Protein AF-A0A1W9URJ0-F1 (afdb_monomer_lite)

pLDDT: mean 92.55, std 6.99, range [50.38, 98.19]

Secondary structure (DSSP, 8-state):
-EEEEEEEEEEETTEEEEEEEEEEEETTEEEEEEEEETTEEEEEEETTEEE-TT--EE-GGGGHHHHHHHHTTT--GGGHHHHHHHHHHHHHHT--

Structure (mmCIF, N/CA/C/O backbone):
data_AF-A0A1W9URJ0-F1
#
_entry.id   AF-A0A1W9URJ0-F1
#
loop_
_atom_site.group_PDB
_atom_site.id
_atom_site.type_symbol
_atom_site.label_atom_id
_atom_site.label_alt_id
_atom_site.label_comp_id
_atom_site.label_asym_id
_atom_site.label_entity_id
_atom_site.label_seq_id
_atom_site.pdbx_PDB_ins_code
_atom_site.Cartn_x
_atom_site.Cartn_y
_atom_site.Cartn_z
_atom_site.occupancy
_atom_site.B_iso_or_equiv
_atom_site.auth_seq_id
_atom_site.auth_comp_id
_atom_site.auth_asym_id
_atom_site.auth_atom_id
_atom_site.pdbx_PDB_model_num
ATOM 1 N N . MET A 1 1 ? 17.346 -5.421 -8.876 1.00 83.69 1 MET A N 1
ATOM 2 C CA . MET A 1 1 ? 16.227 -5.290 -7.921 1.00 83.69 1 MET A CA 1
ATOM 3 C C . MET A 1 1 ? 16.561 -4.286 -6.816 1.00 83.69 1 MET A C 1
ATOM 5 O O . MET A 1 1 ? 17.611 -4.413 -6.195 1.00 83.69 1 MET A O 1
ATOM 9 N N . VAL A 1 2 ? 15.707 -3.285 -6.583 1.00 92.31 2 VAL A N 1
ATOM 10 C CA . VAL A 1 2 ? 15.873 -2.244 -5.548 1.00 92.31 2 VAL A CA 1
ATOM 11 C C . VAL A 1 2 ? 14.671 -2.280 -4.606 1.00 92.31 2 VAL A C 1
ATOM 13 O O . VAL A 1 2 ? 13.534 -2.253 -5.069 1.00 92.31 2 VAL A O 1
ATOM 16 N N . ARG A 1 3 ? 14.916 -2.348 -3.290 1.00 95.81 3 ARG A N 1
ATOM 17 C CA . ARG A 1 3 ? 13.871 -2.337 -2.255 1.00 95.81 3 ARG A CA 1
ATOM 18 C C . ARG A 1 3 ? 13.847 -0.991 -1.542 1.00 95.81 3 ARG A C 1
ATOM 20 O O . ARG A 1 3 ? 14.859 -0.558 -1.000 1.00 95.81 3 ARG A O 1
ATOM 27 N N . GLU A 1 4 ? 12.674 -0.378 -1.484 1.00 96.50 4 GLU A N 1
ATOM 28 C CA . GLU A 1 4 ? 12.440 0.925 -0.863 1.00 96.50 4 GLU A CA 1
ATOM 29 C C . GLU A 1 4 ? 11.250 0.857 0.098 1.00 96.50 4 GLU A C 1
ATOM 31 O O . GLU A 1 4 ? 10.465 -0.096 0.096 1.00 96.50 4 GLU A O 1
ATOM 36 N N . ASN A 1 5 ? 11.140 1.847 0.983 1.00 96.62 5 ASN A N 1
ATOM 37 C CA . ASN A 1 5 ? 10.019 1.937 1.905 1.00 96.62 5 ASN A CA 1
ATOM 38 C C . ASN A 1 5 ? 9.663 3.385 2.247 1.00 96.62 5 ASN A C 1
ATOM 40 O O . ASN A 1 5 ? 10.492 4.285 2.161 1.00 96.62 5 ASN A O 1
ATOM 44 N N . MET A 1 6 ? 8.418 3.570 2.667 1.00 95.56 6 MET A N 1
ATOM 45 C CA . MET A 1 6 ? 7.857 4.805 3.192 1.00 95.56 6 MET A CA 1
ATOM 46 C C . MET A 1 6 ? 7.127 4.470 4.492 1.00 95.56 6 MET A C 1
ATOM 48 O O . MET A 1 6 ? 6.415 3.466 4.570 1.00 95.56 6 MET A O 1
ATOM 52 N N . THR A 1 7 ? 7.325 5.296 5.517 1.00 95.88 7 THR A N 1
ATOM 53 C CA . THR A 1 7 ? 6.568 5.227 6.770 1.00 95.88 7 THR A CA 1
ATOM 54 C C . THR A 1 7 ? 6.016 6.608 7.082 1.00 95.88 7 THR A C 1
ATOM 56 O O . THR A 1 7 ? 6.773 7.574 7.108 1.00 95.88 7 THR A O 1
ATOM 59 N N . GLN A 1 8 ? 4.713 6.701 7.334 1.00 93.69 8 GLN A N 1
ATOM 60 C CA . GLN A 1 8 ? 4.043 7.963 7.629 1.00 93.69 8 GLN A CA 1
ATOM 61 C C . GLN A 1 8 ? 2.936 7.764 8.665 1.00 93.69 8 GLN A C 1
ATOM 63 O O . GLN A 1 8 ? 2.238 6.750 8.664 1.00 93.69 8 GLN A O 1
ATOM 68 N N . LYS A 1 9 ? 2.763 8.754 9.543 1.00 94.81 9 LYS A N 1
ATOM 69 C CA . LYS A 1 9 ? 1.586 8.858 10.409 1.00 94.81 9 LYS A CA 1
ATOM 70 C C . LYS A 1 9 ? 0.464 9.578 9.667 1.00 94.81 9 LYS A C 1
ATOM 72 O O . LYS A 1 9 ? 0.684 10.651 9.110 1.00 94.81 9 LYS A O 1
ATOM 77 N N . ILE A 1 10 ? -0.721 8.984 9.656 1.00 92.19 10 ILE A N 1
ATOM 78 C CA . ILE A 1 10 ? -1.909 9.491 8.968 1.00 92.19 10 ILE A CA 1
ATOM 79 C C . ILE A 1 10 ? -3.028 9.593 10.000 1.00 92.19 10 ILE A C 1
ATOM 81 O O . ILE A 1 10 ? -3.332 8.611 10.674 1.00 92.19 10 ILE A O 1
ATOM 85 N N . ASN A 1 11 ? -3.667 10.758 10.104 1.00 91.38 11 ASN A N 1
ATOM 86 C CA . ASN A 1 11 ? -4.941 10.868 10.805 1.00 91.38 11 ASN A CA 1
ATOM 87 C C . ASN A 1 11 ? -6.065 10.488 9.832 1.00 91.38 11 ASN A C 1
ATOM 89 O O . ASN A 1 11 ? -6.240 11.142 8.803 1.00 91.38 11 ASN A O 1
ATOM 93 N N . TRP A 1 12 ? -6.795 9.419 10.141 1.00 90.12 12 TRP A N 1
ATOM 94 C CA . TRP A 1 12 ? -7.932 8.949 9.359 1.00 90.12 12 TRP A CA 1
ATOM 95 C C . TRP A 1 12 ? -9.168 8.903 10.256 1.00 90.12 12 TRP A C 1
ATOM 97 O O . TRP A 1 12 ? -9.193 8.173 11.246 1.00 90.12 12 TRP A O 1
ATOM 107 N N . LEU A 1 13 ? -10.184 9.707 9.924 1.00 89.38 13 LEU A N 1
ATOM 108 C CA . LEU A 1 13 ? -11.441 9.813 10.682 1.00 89.38 13 LEU A CA 1
ATOM 109 C C . LEU A 1 13 ? -11.239 10.074 12.192 1.00 89.38 13 LEU A C 1
ATOM 111 O O . LEU A 1 13 ? -11.958 9.535 13.027 1.00 89.38 13 LEU A O 1
ATOM 115 N N . GLY A 1 14 ? -10.244 10.890 12.553 1.00 90.69 14 GLY A N 1
ATOM 116 C CA . GLY A 1 14 ? -9.957 11.251 13.945 1.00 90.69 14 GLY A CA 1
ATOM 117 C C . GLY A 1 14 ? -9.052 10.267 14.692 1.00 90.69 14 GLY A C 1
ATOM 118 O O . GLY A 1 14 ? -8.654 10.564 15.814 1.00 90.69 14 GLY A O 1
ATOM 119 N N . THR A 1 15 ? -8.672 9.143 14.077 1.00 92.06 15 THR A N 1
ATOM 120 C CA . THR A 1 15 ? -7.726 8.176 14.654 1.00 92.06 15 THR A CA 1
ATOM 121 C C . THR A 1 15 ? -6.368 8.268 13.958 1.00 92.06 15 THR A C 1
ATOM 123 O O . THR A 1 15 ? -6.291 8.335 12.732 1.00 92.06 15 THR A O 1
ATOM 126 N N . GLU A 1 16 ? -5.279 8.283 14.731 1.00 95.44 16 GLU A N 1
ATOM 127 C CA . GLU A 1 16 ? -3.917 8.244 14.184 1.00 95.44 16 GLU A CA 1
ATOM 128 C C 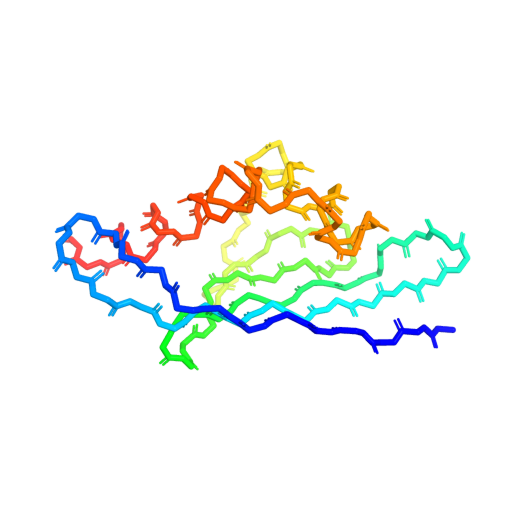. GLU A 1 16 ? -3.502 6.800 13.868 1.00 95.44 16 GLU A C 1
ATOM 130 O O . GLU A 1 16 ? -3.592 5.904 14.708 1.00 95.44 16 GLU A O 1
ATOM 135 N N . TYR A 1 17 ? -2.999 6.594 12.654 1.00 95.38 17 TYR A N 1
ATOM 136 C CA . TYR A 1 17 ? -2.476 5.322 12.177 1.00 95.38 17 TYR A CA 1
ATOM 137 C C . TYR A 1 17 ? -1.050 5.487 11.657 1.00 95.38 17 TYR A C 1
ATOM 139 O O . TYR A 1 17 ? -0.731 6.451 10.960 1.00 95.38 17 TYR A O 1
ATOM 147 N N . GLN A 1 18 ? -0.195 4.506 11.931 1.00 96.94 18 GLN A N 1
ATOM 148 C CA . GLN A 1 18 ? 1.109 4.385 11.295 1.00 96.94 18 GLN A CA 1
ATOM 149 C C . GLN A 1 18 ? 0.985 3.524 10.040 1.00 96.94 18 GLN A C 1
ATOM 151 O O . GLN A 1 18 ? 0.757 2.318 10.123 1.00 96.94 18 GLN A O 1
ATOM 156 N N . VAL A 1 19 ? 1.180 4.134 8.876 1.00 97.00 19 VAL A N 1
ATOM 157 C CA . VAL A 1 19 ? 1.188 3.449 7.583 1.00 97.00 19 VAL A CA 1
ATOM 158 C C . VAL A 1 19 ? 2.629 3.176 7.178 1.00 97.00 19 VAL A C 1
ATOM 160 O O . VAL A 1 19 ? 3.468 4.077 7.192 1.00 97.00 19 VAL A O 1
ATOM 163 N N . LYS A 1 20 ? 2.923 1.930 6.807 1.00 97.81 20 LYS A N 1
ATOM 164 C CA . LYS A 1 20 ? 4.218 1.514 6.269 1.00 97.81 20 LYS A CA 1
ATOM 165 C C . LYS A 1 20 ? 4.015 0.818 4.935 1.00 97.81 20 LYS A C 1
ATOM 167 O O . LYS A 1 20 ? 3.294 -0.173 4.853 1.00 97.81 20 LYS A O 1
ATOM 172 N N . ILE A 1 21 ? 4.679 1.311 3.900 1.00 97.81 21 ILE A N 1
ATOM 173 C CA . ILE A 1 21 ? 4.644 0.732 2.560 1.00 97.81 21 ILE A CA 1
ATOM 174 C C . ILE A 1 21 ? 6.069 0.360 2.182 1.00 97.81 21 ILE A C 1
ATOM 176 O O . ILE A 1 21 ? 6.988 1.156 2.331 1.00 97.81 21 ILE A O 1
ATOM 180 N N . THR A 1 22 ? 6.279 -0.873 1.747 1.00 98.06 22 THR A N 1
ATOM 181 C CA . THR A 1 22 ? 7.566 -1.369 1.247 1.00 98.06 22 THR A CA 1
ATOM 182 C C . THR A 1 22 ? 7.348 -1.865 -0.166 1.00 98.06 22 THR A C 1
ATOM 184 O O . THR A 1 22 ? 6.389 -2.594 -0.394 1.00 98.06 22 THR A O 1
ATOM 187 N N . TRP A 1 23 ? 8.197 -1.480 -1.108 1.00 97.88 23 TRP A N 1
ATOM 188 C CA . TRP A 1 23 ? 8.068 -1.909 -2.496 1.00 97.88 23 TRP A CA 1
ATOM 189 C C . TRP A 1 23 ? 9.412 -2.300 -3.086 1.00 97.88 23 TRP A C 1
ATOM 191 O O . TRP A 1 23 ? 10.472 -1.909 -2.594 1.00 97.88 23 TRP A O 1
ATOM 201 N N . GLU A 1 24 ? 9.347 -3.105 -4.137 1.00 97.31 24 GLU A N 1
ATOM 202 C CA . GLU A 1 24 ? 10.508 -3.570 -4.878 1.00 97.31 24 GLU A CA 1
ATOM 203 C C . GLU A 1 24 ? 10.324 -3.280 -6.354 1.00 97.31 24 GLU A C 1
ATOM 205 O O . GLU A 1 24 ? 9.270 -3.576 -6.925 1.00 97.31 24 GLU A O 1
ATOM 210 N N . THR A 1 25 ? 11.370 -2.724 -6.954 1.00 95.12 25 THR A N 1
ATOM 211 C CA . THR A 1 25 ? 11.441 -2.458 -8.386 1.00 95.12 25 THR A CA 1
ATOM 212 C C . THR A 1 25 ? 12.542 -3.279 -9.044 1.00 95.12 25 THR A C 1
ATOM 214 O O . THR A 1 25 ? 13.624 -3.494 -8.484 1.00 95.12 25 THR A O 1
ATOM 217 N N . GLU A 1 26 ? 12.269 -3.744 -10.252 1.00 94.12 26 GLU A N 1
ATOM 218 C CA . GLU A 1 26 ? 13.219 -4.406 -11.141 1.00 94.12 26 GLU A CA 1
ATOM 219 C C . GLU A 1 26 ? 12.939 -3.930 -12.562 1.00 94.12 26 GLU A C 1
ATOM 221 O O . GLU A 1 26 ? 11.778 -3.873 -12.949 1.00 94.12 26 GLU A O 1
ATOM 226 N N . ASP A 1 27 ? 13.975 -3.502 -13.287 1.00 91.94 27 ASP A N 1
ATOM 227 C CA . ASP A 1 27 ? 13.871 -2.962 -14.651 1.00 91.94 27 ASP A CA 1
ATOM 228 C C . ASP A 1 27 ? 12.803 -1.867 -14.835 1.00 91.94 27 ASP A C 1
ATOM 230 O O . ASP A 1 27 ? 12.143 -1.773 -15.864 1.00 91.94 27 ASP A O 1
ATOM 234 N N . ASN A 1 28 ? 12.668 -0.992 -13.830 1.00 85.69 28 ASN A N 1
ATOM 235 C CA . ASN A 1 28 ? 11.645 0.061 -13.741 1.00 85.69 28 ASN A CA 1
ATOM 236 C C . ASN A 1 28 ? 10.194 -0.444 -13.648 1.00 85.69 28 ASN A C 1
ATOM 238 O O . ASN A 1 28 ? 9.271 0.332 -13.879 1.00 85.69 28 ASN A O 1
ATOM 242 N N . ASP A 1 29 ? 9.981 -1.691 -13.234 1.00 91.56 29 ASP A N 1
ATOM 243 C CA . ASP A 1 29 ? 8.663 -2.245 -12.934 1.00 91.56 29 ASP A CA 1
ATOM 244 C C . ASP A 1 29 ? 8.535 -2.650 -11.464 1.00 91.56 29 ASP A C 1
ATOM 246 O O . ASP A 1 29 ? 9.475 -3.144 -10.837 1.00 91.56 29 ASP A O 1
ATOM 250 N N . ILE A 1 30 ? 7.334 -2.475 -10.904 1.00 95.25 30 ILE A N 1
ATOM 251 C CA . ILE A 1 30 ? 7.000 -2.963 -9.562 1.00 95.25 30 ILE A CA 1
ATOM 252 C C . ILE A 1 30 ? 6.892 -4.489 -9.589 1.00 95.25 30 ILE A C 1
ATOM 254 O O . ILE A 1 30 ? 5.993 -5.043 -10.225 1.00 95.25 30 ILE A O 1
ATOM 258 N N . GLN A 1 31 ? 7.722 -5.155 -8.790 1.00 96.31 31 GLN A N 1
ATOM 259 C CA . GLN A 1 31 ? 7.649 -6.602 -8.562 1.00 96.31 31 GLN A CA 1
ATOM 260 C C . GLN A 1 31 ? 6.845 -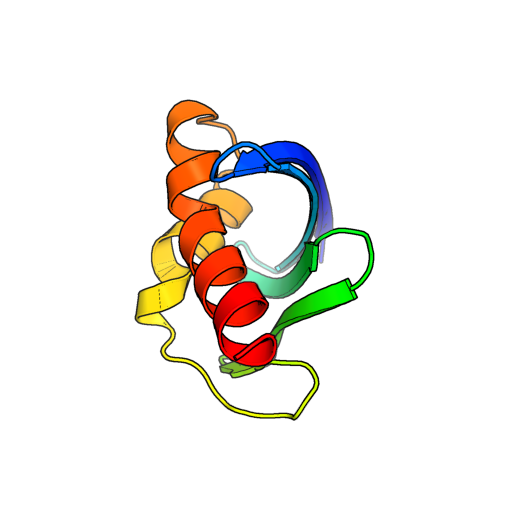6.949 -7.309 1.00 96.31 31 GLN A C 1
ATOM 262 O O . GLN A 1 31 ? 6.139 -7.962 -7.256 1.00 96.31 31 GLN A O 1
ATOM 267 N N . PHE A 1 32 ? 6.923 -6.082 -6.300 1.00 97.44 32 PHE A N 1
ATOM 268 C CA . PHE A 1 32 ? 6.315 -6.314 -5.001 1.00 97.44 32 PHE A CA 1
ATOM 269 C C . PHE A 1 32 ? 5.907 -5.007 -4.330 1.00 97.44 32 PHE A C 1
ATOM 271 O O . PHE A 1 32 ? 6.621 -4.009 -4.414 1.00 97.44 32 PHE A O 1
ATOM 278 N N . ILE A 1 33 ? 4.777 -5.028 -3.624 1.00 98.00 33 ILE A N 1
ATOM 279 C CA . ILE A 1 33 ? 4.388 -3.986 -2.668 1.00 98.00 33 ILE A CA 1
ATOM 280 C C . ILE A 1 33 ? 3.822 -4.677 -1.432 1.00 98.00 33 ILE A C 1
ATOM 282 O O . ILE A 1 33 ? 3.041 -5.612 -1.550 1.00 98.00 33 ILE A O 1
ATOM 286 N N . ARG A 1 34 ? 4.166 -4.195 -0.245 1.00 98.19 34 ARG A N 1
ATOM 287 C CA . ARG A 1 34 ? 3.599 -4.614 1.034 1.00 98.19 34 ARG A CA 1
ATOM 288 C C . ARG A 1 34 ? 3.120 -3.400 1.792 1.00 98.19 34 ARG A C 1
ATOM 290 O O . ARG A 1 34 ? 3.893 -2.465 1.991 1.00 98.19 34 ARG A O 1
ATOM 297 N N . CYS A 1 35 ? 1.880 -3.444 2.254 1.00 98.00 35 CYS A N 1
ATOM 298 C CA . CYS A 1 35 ? 1.254 -2.346 2.968 1.00 98.00 35 CYS A CA 1
ATOM 299 C C . CYS A 1 35 ? 0.844 -2.800 4.360 1.00 98.00 35 CYS A C 1
ATOM 301 O O . CYS A 1 35 ? 0.117 -3.783 4.513 1.00 98.00 35 CYS A O 1
ATOM 303 N N . LEU A 1 36 ? 1.300 -2.065 5.368 1.00 98.00 36 LEU A N 1
ATOM 304 C CA . LEU A 1 36 ? 0.947 -2.288 6.758 1.00 98.00 36 LEU A CA 1
ATOM 305 C C . LEU A 1 36 ? 0.310 -1.035 7.356 1.00 98.00 36 LEU A C 1
ATOM 307 O O . LEU A 1 36 ? 0.761 0.079 7.088 1.00 98.00 36 LEU A O 1
ATOM 311 N N . ILE A 1 37 ? -0.690 -1.235 8.209 1.00 96.94 37 ILE A N 1
ATOM 312 C CA . ILE A 1 37 ? -1.252 -0.208 9.087 1.00 96.94 37 ILE A CA 1
ATOM 313 C C . ILE A 1 37 ? -1.089 -0.690 10.527 1.00 96.94 37 ILE A C 1
ATOM 315 O O . ILE A 1 37 ? -1.505 -1.796 10.854 1.00 96.94 37 ILE A O 1
ATOM 319 N N . ASN A 1 38 ? -0.456 0.112 11.387 1.00 95.75 38 ASN A N 1
ATOM 320 C CA . ASN A 1 38 ? -0.135 -0.249 12.775 1.00 95.75 38 ASN A CA 1
ATOM 321 C C . ASN A 1 38 ? 0.540 -1.634 12.879 1.00 95.75 38 ASN A C 1
ATOM 323 O O . ASN A 1 38 ? 0.186 -2.454 13.720 1.00 95.75 38 ASN A O 1
ATOM 327 N N . ASN A 1 39 ? 1.497 -1.909 11.982 1.00 95.00 39 ASN A N 1
ATOM 328 C CA . ASN A 1 39 ? 2.206 -3.192 11.826 1.00 95.00 39 ASN A CA 1
ATOM 329 C C . ASN A 1 39 ? 1.345 -4.408 11.427 1.00 95.00 39 ASN A C 1
ATOM 331 O O . ASN A 1 39 ? 1.893 -5.499 11.269 1.00 95.00 39 ASN A O 1
ATOM 335 N N . LYS A 1 40 ? 0.042 -4.239 11.184 1.00 95.31 40 LYS A N 1
ATOM 336 C CA . LYS A 1 40 ? -0.815 -5.259 10.572 1.00 95.31 40 LYS A CA 1
ATOM 337 C C . LYS A 1 40 ? -0.711 -5.160 9.054 1.00 95.31 40 LYS A C 1
ATOM 339 O O . LYS A 1 40 ? -0.925 -4.087 8.498 1.00 95.31 40 LYS A O 1
ATOM 344 N N . GLU A 1 41 ? -0.371 -6.257 8.382 1.00 96.62 41 GLU A N 1
ATOM 345 C CA . GLU A 1 41 ? -0.419 -6.319 6.918 1.00 96.62 41 GLU A CA 1
ATOM 346 C C . GLU A 1 41 ? -1.871 -6.225 6.448 1.00 96.62 41 GLU A C 1
ATOM 348 O O . GLU A 1 41 ? -2.728 -6.935 6.961 1.00 96.62 41 GLU A O 1
ATOM 353 N N . ILE A 1 42 ? -2.135 -5.328 5.502 1.00 96.88 42 ILE A N 1
ATOM 354 C CA . ILE A 1 42 ? -3.483 -5.066 4.984 1.00 96.88 42 ILE A CA 1
ATOM 355 C C . ILE A 1 42 ? -3.629 -5.642 3.586 1.00 96.88 42 ILE A C 1
ATOM 357 O O . ILE A 1 42 ? -4.612 -6.294 3.262 1.00 96.88 42 ILE A O 1
ATOM 361 N N . VAL A 1 43 ? -2.627 -5.400 2.746 1.00 97.12 43 VAL A N 1
ATOM 362 C CA . VAL A 1 43 ? -2.601 -5.900 1.380 1.00 97.12 43 VAL A CA 1
ATOM 363 C C . VAL A 1 43 ? -1.158 -5.958 0.897 1.00 97.12 43 VAL A C 1
ATOM 365 O O . VAL A 1 43 ? -0.282 -5.218 1.363 1.00 97.12 43 VAL A O 1
ATOM 368 N N . ARG A 1 44 ? -0.916 -6.824 -0.078 1.00 97.69 44 ARG A N 1
ATOM 369 C CA . ARG A 1 44 ? 0.334 -6.893 -0.823 1.00 97.69 44 ARG A CA 1
ATOM 370 C C . ARG A 1 44 ? 0.077 -7.064 -2.310 1.00 97.69 44 ARG A C 1
ATOM 372 O O . ARG A 1 44 ? -0.892 -7.706 -2.705 1.00 97.69 44 ARG A O 1
ATOM 379 N N . TYR A 1 45 ? 0.980 -6.535 -3.119 1.00 97.81 45 TYR A N 1
ATOM 380 C CA . TYR A 1 45 ? 1.105 -6.842 -4.531 1.00 97.81 45 TYR A CA 1
ATOM 381 C C . TYR A 1 45 ? 2.239 -7.840 -4.728 1.00 97.81 45 TYR A C 1
ATOM 383 O O . TYR A 1 45 ? 3.362 -7.579 -4.301 1.00 97.81 45 TYR A O 1
ATOM 391 N N . PHE A 1 46 ? 1.966 -8.962 -5.383 1.00 95.31 46 PHE A N 1
ATOM 392 C CA . PHE A 1 46 ? 2.994 -9.918 -5.789 1.00 95.31 46 PHE A CA 1
ATOM 393 C C . PHE A 1 46 ? 2.519 -10.725 -6.996 1.00 95.31 46 PHE A C 1
ATOM 395 O O . PHE A 1 46 ? 1.345 -11.096 -7.073 1.00 95.31 46 PHE A O 1
ATOM 402 N N . ARG A 1 47 ? 3.424 -11.011 -7.946 1.00 90.81 47 ARG A N 1
ATOM 403 C CA . ARG A 1 47 ? 3.122 -11.782 -9.173 1.00 90.81 47 ARG A CA 1
ATOM 404 C C . ARG A 1 47 ? 1.864 -11.279 -9.903 1.00 90.81 47 ARG A C 1
ATOM 406 O O . ARG A 1 47 ? 0.991 -12.062 -10.278 1.00 90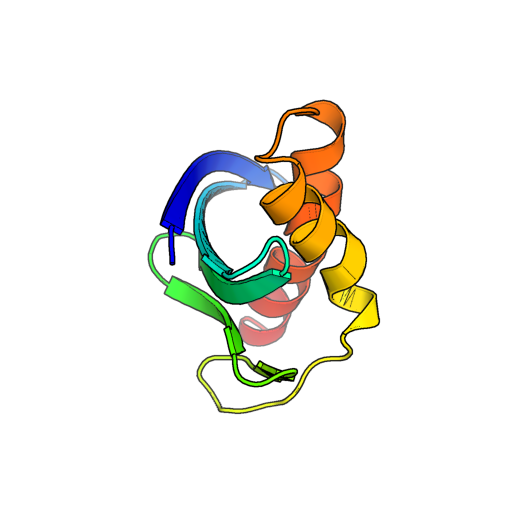.81 47 ARG A O 1
ATOM 413 N N . GLY A 1 48 ? 1.746 -9.959 -10.059 1.00 92.81 48 GLY A N 1
ATOM 414 C CA . GLY A 1 48 ? 0.642 -9.338 -10.797 1.00 92.81 48 GLY A CA 1
ATOM 415 C C . GLY A 1 48 ? -0.690 -9.251 -10.048 1.00 92.81 48 GLY A C 1
ATOM 416 O O . GLY A 1 48 ? -1.699 -8.922 -10.667 1.00 92.81 48 GLY A O 1
ATOM 417 N N . ARG A 1 49 ? -0.738 -9.565 -8.747 1.00 95.19 49 ARG A N 1
ATOM 418 C CA . ARG A 1 49 ? -1.993 -9.647 -7.982 1.00 95.19 49 ARG A CA 1
ATOM 419 C C . ARG A 1 49 ? -1.915 -8.863 -6.687 1.00 95.19 49 ARG A C 1
ATOM 421 O O . ARG A 1 49 ? -0.911 -8.948 -5.988 1.00 95.19 49 ARG A O 1
ATOM 428 N N . TRP A 1 50 ? -3.007 -8.179 -6.356 1.00 97.31 50 TRP A N 1
ATOM 429 C CA . TRP A 1 50 ? -3.244 -7.625 -5.028 1.00 97.31 50 TRP A CA 1
ATOM 430 C C . TRP A 1 50 ? -3.991 -8.640 -4.173 1.00 97.31 50 TRP A C 1
ATOM 432 O O . TRP A 1 50 ? -5.034 -9.148 -4.590 1.00 97.31 50 TRP A O 1
ATOM 442 N N . THR A 1 51 ? -3.445 -8.954 -3.003 1.00 96.62 51 THR A N 1
ATOM 443 C CA . THR A 1 51 ? -4.044 -9.894 -2.052 1.00 96.62 51 THR A CA 1
ATOM 444 C C . THR A 1 51 ? -3.949 -9.384 -0.628 1.00 96.62 51 THR A C 1
ATOM 446 O O . THR A 1 51 ? -2.907 -8.841 -0.259 1.00 96.62 51 THR A O 1
ATOM 449 N N . ASP A 1 52 ? -4.979 -9.622 0.171 1.00 94.62 52 ASP A N 1
ATOM 450 C CA . ASP A 1 52 ? -4.934 -9.438 1.624 1.00 94.62 52 ASP A CA 1
ATOM 451 C C . ASP A 1 52 ? -4.258 -10.646 2.333 1.00 94.62 52 ASP A C 1
ATOM 453 O O . ASP A 1 52 ? -3.888 -11.629 1.669 1.00 94.62 52 ASP A O 1
ATOM 457 N N . PRO A 1 53 ? -4.070 -10.613 3.669 1.00 91.75 53 PRO A N 1
ATOM 458 C CA . PRO A 1 53 ? -3.526 -11.745 4.425 1.00 91.75 53 PRO A CA 1
ATOM 459 C C . PRO A 1 53 ? -4.392 -13.013 4.400 1.00 91.75 53 PRO A C 1
ATOM 461 O O . PRO A 1 53 ? -3.859 -14.102 4.608 1.00 91.75 53 PRO A O 1
ATOM 464 N N . SER A 1 54 ? -5.698 -12.895 4.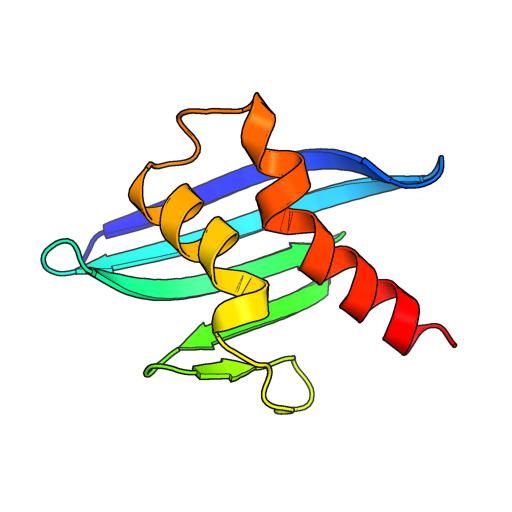135 1.00 90.88 54 SER A N 1
ATOM 465 C CA . SER A 1 54 ? -6.608 -14.040 3.976 1.00 90.88 54 SER A CA 1
ATOM 466 C C . SER A 1 54 ? -6.465 -14.724 2.607 1.00 90.88 54 SER A C 1
ATOM 468 O O . SER A 1 54 ? -6.984 -15.818 2.387 1.00 90.88 54 SER A O 1
ATOM 470 N N . GLY A 1 55 ? -5.723 -14.105 1.682 1.00 91.00 55 GLY A N 1
ATOM 471 C CA . GLY A 1 55 ? -5.541 -14.570 0.311 1.00 91.00 55 GLY A CA 1
ATOM 472 C C . GLY A 1 55 ? -6.638 -14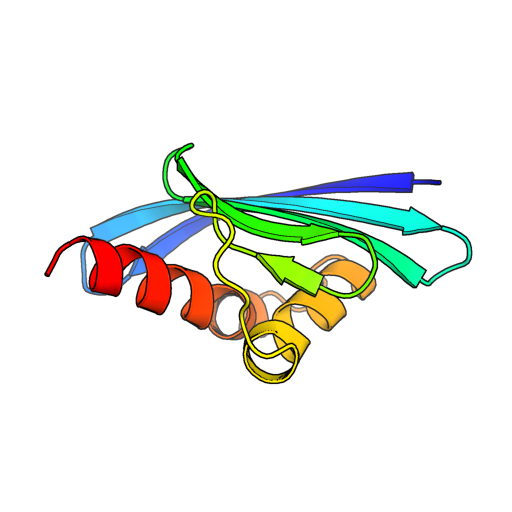.101 -0.648 1.00 91.00 55 GLY A C 1
ATOM 473 O O . GLY A 1 55 ? -6.620 -14.488 -1.824 1.00 91.00 55 GLY A O 1
ATOM 474 N N . LYS A 1 56 ? -7.567 -13.253 -0.191 1.00 93.50 56 LYS A N 1
ATOM 475 C CA . LYS A 1 56 ? -8.597 -12.648 -1.037 1.00 93.50 56 LYS A CA 1
ATOM 476 C C . LYS A 1 56 ? -7.937 -11.723 -2.047 1.00 93.50 56 LYS A C 1
ATOM 478 O O . LYS A 1 56 ? -7.020 -10.971 -1.725 1.00 93.50 56 LYS A O 1
ATOM 483 N N . ARG A 1 57 ? -8.402 -11.788 -3.293 1.00 95.00 57 ARG A N 1
ATOM 484 C CA . ARG A 1 57 ? -7.913 -10.926 -4.373 1.00 95.00 57 ARG A CA 1
ATOM 485 C C . ARG A 1 57 ? -8.662 -9.602 -4.384 1.00 95.00 57 ARG A C 1
ATOM 487 O O . ARG A 1 57 ? -9.874 -9.585 -4.184 1.00 95.00 57 ARG A O 1
ATOM 494 N N . HIS A 1 58 ? -7.937 -8.544 -4.713 1.00 94.31 58 HIS A N 1
ATOM 495 C CA . HIS A 1 58 ? -8.481 -7.208 -4.924 1.00 94.31 58 HIS A CA 1
ATOM 496 C C . HIS A 1 58 ? -8.274 -6.742 -6.366 1.00 94.31 58 HIS A C 1
ATOM 498 O O . HIS A 1 58 ? -7.358 -7.217 -7.050 1.00 94.31 58 HIS A O 1
ATOM 504 N N . ASP A 1 59 ? -9.120 -5.820 -6.831 1.00 92.94 59 ASP A N 1
ATOM 505 C CA . ASP A 1 59 ? -8.977 -5.247 -8.168 1.00 92.94 59 ASP A CA 1
ATOM 506 C C . ASP A 1 59 ? -7.716 -4.368 -8.210 1.00 92.94 59 ASP A C 1
ATOM 508 O O . ASP A 1 59 ? -7.459 -3.537 -7.339 1.00 92.94 59 ASP A O 1
ATOM 512 N N . LYS A 1 60 ? -6.908 -4.538 -9.259 1.00 91.12 60 LYS A N 1
ATOM 513 C CA . LYS A 1 60 ? -5.724 -3.713 -9.503 1.00 91.12 60 LYS A CA 1
ATOM 514 C C . LYS A 1 60 ? -6.073 -2.226 -9.591 1.00 91.12 60 LYS A C 1
ATOM 516 O O . LYS A 1 60 ? -5.260 -1.399 -9.177 1.00 91.12 60 LYS A O 1
ATOM 521 N N . ASN A 1 61 ? -7.251 -1.884 -10.110 1.00 93.44 61 ASN A N 1
ATOM 522 C CA . ASN A 1 61 ? -7.682 -0.499 -10.277 1.00 93.44 61 ASN A CA 1
ATOM 523 C C . ASN A 1 61 ? -7.815 0.241 -8.939 1.00 93.44 61 ASN A C 1
ATOM 525 O O . ASN A 1 61 ? -7.496 1.429 -8.876 1.00 93.44 61 ASN A O 1
ATOM 529 N N . GLU A 1 62 ? -8.189 -0.461 -7.863 1.00 92.50 62 GLU A N 1
ATOM 530 C CA . GLU A 1 62 ? -8.279 0.106 -6.509 1.00 92.50 62 GLU A CA 1
ATOM 531 C C . GLU A 1 62 ? -6.916 0.620 -6.028 1.00 92.50 62 GLU A C 1
ATOM 533 O O . GLU A 1 62 ? -6.831 1.633 -5.340 1.00 92.50 62 GLU A O 1
ATOM 538 N N . PHE A 1 63 ? -5.830 -0.025 -6.462 1.00 95.69 63 PHE A N 1
ATOM 539 C CA . PHE A 1 63 ? -4.466 0.253 -6.013 1.00 95.69 63 PHE A CA 1
ATOM 540 C C . PHE A 1 63 ? -3.578 0.905 -7.076 1.00 95.69 63 PHE A C 1
ATOM 542 O O . PHE A 1 63 ? -2.370 1.044 -6.874 1.00 95.69 63 PHE A O 1
ATOM 549 N N . LEU A 1 64 ? -4.140 1.352 -8.202 1.00 93.94 64 LEU A N 1
ATOM 550 C CA . LEU A 1 64 ? -3.361 1.941 -9.295 1.00 93.94 64 LEU A CA 1
ATOM 551 C C . LEU A 1 64 ? -2.571 3.178 -8.836 1.00 93.94 64 LEU A C 1
ATOM 553 O O . LEU A 1 64 ? -1.395 3.339 -9.169 1.00 93.94 64 LEU A O 1
ATOM 557 N N . ARG A 1 65 ? -3.203 4.036 -8.024 1.00 94.75 65 ARG A N 1
ATOM 558 C CA . ARG A 1 65 ? -2.555 5.228 -7.453 1.00 94.75 65 ARG A CA 1
ATOM 559 C C . ARG A 1 65 ? -1.399 4.850 -6.537 1.00 94.75 65 ARG A C 1
ATOM 561 O O . ARG A 1 65 ? -0.357 5.488 -6.598 1.00 94.75 65 ARG A O 1
ATOM 568 N N . LEU A 1 66 ? -1.559 3.788 -5.752 1.00 96.25 66 LEU A N 1
ATOM 569 C CA . LEU A 1 66 ? -0.517 3.287 -4.866 1.00 96.25 66 LEU A CA 1
ATOM 570 C C . LEU A 1 66 ? 0.691 2.748 -5.635 1.00 96.25 66 LEU A C 1
ATOM 572 O O . LEU A 1 66 ? 1.819 3.099 -5.293 1.00 96.25 66 LEU A O 1
ATOM 576 N N . GLN A 1 67 ? 0.469 1.960 -6.694 1.00 95.38 67 GLN A N 1
ATOM 577 C CA . GLN A 1 67 ? 1.559 1.494 -7.564 1.00 95.38 67 GLN A CA 1
ATOM 578 C C . GLN A 1 67 ? 2.325 2.669 -8.162 1.00 95.38 67 GLN A C 1
ATOM 580 O O . GLN A 1 67 ? 3.552 2.703 -8.091 1.00 95.38 67 GLN A O 1
ATOM 585 N N . LYS A 1 68 ? 1.601 3.661 -8.692 1.00 94.38 68 LYS A N 1
ATOM 586 C CA . LYS A 1 68 ? 2.210 4.863 -9.263 1.00 94.38 68 LYS A CA 1
ATOM 587 C C . LYS A 1 68 ? 2.996 5.655 -8.217 1.00 94.38 68 LYS A C 1
ATOM 589 O O . LYS A 1 68 ? 4.120 6.054 -8.483 1.00 94.38 68 LYS A O 1
ATOM 594 N N . SER A 1 69 ? 2.453 5.826 -7.012 1.00 95.38 69 SER A N 1
ATOM 595 C CA . SER A 1 69 ? 3.168 6.489 -5.919 1.00 95.38 69 SER A CA 1
ATOM 596 C C . SER A 1 69 ? 4.433 5.740 -5.501 1.00 95.38 69 SER A C 1
ATOM 598 O O . SER A 1 69 ? 5.417 6.396 -5.185 1.00 95.38 69 SER A O 1
ATOM 600 N N . CYS A 1 70 ? 4.451 4.404 -5.540 1.00 95.38 70 CYS A N 1
ATOM 601 C CA . CYS A 1 70 ? 5.671 3.629 -5.291 1.00 95.38 70 CYS A CA 1
ATOM 602 C C . CYS A 1 70 ? 6.719 3.859 -6.393 1.00 95.38 70 CYS A C 1
ATOM 604 O O . CYS A 1 70 ? 7.879 4.117 -6.084 1.00 95.38 70 CYS A O 1
ATOM 606 N N . MET A 1 71 ? 6.304 3.844 -7.665 1.00 93.81 71 MET A N 1
ATOM 607 C CA . MET A 1 71 ? 7.178 4.141 -8.810 1.00 93.81 71 MET A CA 1
ATOM 608 C C . MET A 1 71 ? 7.776 5.550 -8.746 1.00 93.81 71 MET A C 1
ATOM 610 O O . MET A 1 71 ? 8.976 5.730 -8.935 1.00 93.81 71 MET A O 1
ATOM 614 N N . ASP A 1 72 ? 6.954 6.538 -8.392 1.00 93.69 72 ASP A N 1
ATOM 615 C CA . ASP A 1 72 ? 7.368 7.934 -8.230 1.00 93.69 72 ASP A CA 1
ATOM 616 C C . ASP A 1 72 ? 8.007 8.207 -6.850 1.00 93.69 72 ASP A C 1
ATOM 618 O O . ASP A 1 72 ? 8.239 9.364 -6.491 1.00 93.69 72 ASP A O 1
ATOM 622 N N . LYS A 1 73 ? 8.262 7.162 -6.046 1.00 92.94 73 LYS A N 1
ATOM 623 C CA . LYS A 1 73 ? 8.878 7.222 -4.707 1.00 92.94 73 LYS A CA 1
ATOM 624 C C . LYS A 1 73 ? 8.212 8.218 -3.753 1.00 92.94 73 LYS A C 1
ATOM 626 O O . LYS A 1 73 ? 8.879 8.901 -2.983 1.00 92.94 73 LYS A O 1
ATOM 631 N N . PHE A 1 74 ? 6.890 8.334 -3.831 1.00 91.75 74 PHE A N 1
ATOM 632 C CA . PHE A 1 74 ? 6.080 9.272 -3.049 1.00 91.75 74 PHE A CA 1
ATOM 633 C C . PHE A 1 74 ? 6.514 10.744 -3.180 1.00 91.75 74 PHE A C 1
ATOM 635 O O . PHE A 1 74 ? 6.222 11.552 -2.305 1.00 91.75 74 PHE A O 1
ATOM 642 N N . LYS A 1 75 ? 7.125 11.137 -4.311 1.00 89.69 75 LYS A N 1
ATOM 643 C CA . LYS A 1 75 ? 7.581 12.518 -4.584 1.00 89.69 75 LYS A CA 1
ATOM 644 C C . LYS A 1 75 ? 6.491 13.591 -4.431 1.00 89.69 75 LYS A C 1
ATOM 646 O O . LYS A 1 75 ? 6.790 14.770 -4.260 1.00 89.69 75 LYS A O 1
ATOM 651 N N . HIS A 1 76 ? 5.222 13.203 -4.525 1.00 88.31 76 HIS A N 1
ATOM 652 C CA . HIS A 1 76 ? 4.074 14.098 -4.435 1.00 88.31 76 HIS A CA 1
ATOM 653 C C . HIS A 1 76 ? 3.219 13.788 -3.202 1.00 88.31 76 HIS A C 1
ATOM 655 O O . HIS A 1 76 ? 2.181 13.134 -3.307 1.00 88.31 76 HIS A O 1
ATOM 661 N N . GLU A 1 77 ? 3.620 14.320 -2.049 1.00 82.06 77 GLU A N 1
ATOM 662 C CA . GLU A 1 77 ? 2.985 14.059 -0.746 1.00 82.06 77 GLU A CA 1
ATOM 663 C C . GLU A 1 77 ? 1.473 14.324 -0.720 1.00 82.06 77 GLU A C 1
ATOM 665 O O . GLU A 1 77 ? 0.714 13.577 -0.103 1.00 82.06 77 GLU A O 1
ATOM 670 N N . ARG A 1 78 ? 1.002 15.336 -1.465 1.00 84.62 78 ARG A N 1
ATOM 671 C CA . ARG A 1 78 ? -0.433 15.656 -1.591 1.00 84.62 78 ARG A CA 1
ATOM 672 C C . ARG A 1 78 ? -1.287 14.488 -2.100 1.00 84.62 78 ARG A C 1
ATOM 674 O O . ARG A 1 78 ? -2.498 14.481 -1.900 1.00 84.62 78 ARG A O 1
ATOM 681 N N . TYR A 1 79 ? -0.676 13.520 -2.782 1.00 87.25 79 TYR A N 1
ATOM 682 C CA . TYR A 1 79 ? -1.358 12.343 -3.315 1.00 87.25 79 TYR A CA 1
ATOM 683 C C . TYR A 1 79 ? -1.212 11.109 -2.427 1.00 87.25 79 TYR A C 1
ATOM 685 O O . TYR A 1 79 ? -1.907 10.124 -2.669 1.00 87.25 79 TYR A O 1
ATOM 693 N N . THR A 1 80 ? -0.378 11.154 -1.384 1.00 88.19 80 THR A N 1
ATOM 694 C CA . THR A 1 80 ? -0.134 9.997 -0.517 1.00 88.19 80 THR A CA 1
ATOM 695 C C . THR A 1 80 ? -1.422 9.517 0.140 1.00 88.19 80 THR A C 1
ATOM 697 O O . THR A 1 80 ? -1.737 8.336 0.043 1.00 88.19 80 THR A O 1
ATOM 700 N N . ILE A 1 81 ? -2.229 10.426 0.701 1.00 90.12 81 ILE A N 1
ATOM 701 C CA . ILE A 1 81 ? -3.519 10.084 1.327 1.00 90.12 81 ILE A CA 1
ATOM 702 C C . ILE A 1 81 ? -4.450 9.379 0.328 1.00 90.12 81 ILE A C 1
ATOM 704 O O . ILE A 1 81 ? -5.050 8.355 0.644 1.00 90.12 81 ILE A O 1
ATOM 708 N N . GLN A 1 82 ? -4.540 9.888 -0.904 1.00 91.38 82 GLN A N 1
ATOM 709 C CA . GLN A 1 82 ? -5.393 9.295 -1.939 1.00 91.38 82 GLN A CA 1
ATOM 710 C C . GLN A 1 82 ? -4.898 7.918 -2.391 1.00 91.38 82 GLN A C 1
ATOM 712 O O . GLN A 1 82 ? -5.704 7.076 -2.774 1.00 91.38 82 GLN A O 1
ATOM 717 N N . ALA A 1 83 ? -3.582 7.702 -2.383 1.00 94.00 83 ALA A N 1
ATOM 718 C CA . ALA A 1 83 ? -2.973 6.434 -2.753 1.00 94.00 83 ALA A CA 1
ATOM 719 C C . ALA A 1 83 ? -3.209 5.346 -1.695 1.00 94.00 83 ALA A C 1
ATOM 721 O O . ALA A 1 83 ? -3.363 4.180 -2.047 1.00 94.00 83 ALA A O 1
ATOM 722 N N . ILE A 1 84 ? -3.261 5.716 -0.414 1.00 94.38 84 ILE A N 1
ATOM 723 C CA . ILE A 1 84 ? -3.402 4.764 0.697 1.00 94.38 84 ILE A CA 1
ATOM 724 C C . ILE A 1 84 ? -4.840 4.595 1.201 1.00 94.38 84 ILE A C 1
ATOM 726 O O . ILE A 1 84 ? -5.096 3.658 1.949 1.00 94.38 84 ILE A O 1
ATOM 730 N N . ALA A 1 85 ? -5.779 5.459 0.801 1.00 93.88 85 ALA A N 1
ATOM 731 C CA . ALA A 1 85 ? -7.189 5.383 1.200 1.00 93.88 85 ALA A CA 1
ATOM 732 C C . ALA A 1 85 ? -7.818 3.973 1.065 1.00 93.88 85 ALA A C 1
ATOM 734 O O . ALA A 1 85 ? -8.474 3.544 2.015 1.00 93.88 85 ALA A O 1
ATOM 735 N N . PRO A 1 86 ? -7.571 3.200 -0.016 1.00 94.50 86 PRO A N 1
ATOM 736 C CA . PRO A 1 86 ? -8.107 1.841 -0.140 1.00 94.50 86 PRO A CA 1
ATOM 737 C C . PRO A 1 86 ? -7.667 0.890 0.985 1.00 94.50 86 PRO A C 1
ATOM 739 O O . PRO A 1 86 ? -8.413 -0.013 1.355 1.00 94.50 86 PRO A O 1
ATOM 742 N N . LEU A 1 87 ? -6.483 1.105 1.577 1.00 95.19 87 LEU A N 1
ATOM 743 C CA . LEU A 1 87 ? -6.003 0.308 2.712 1.00 95.19 87 LEU A CA 1
ATOM 744 C C . LEU A 1 87 ? -6.915 0.475 3.933 1.00 95.19 87 LEU A C 1
ATOM 746 O O . LEU A 1 87 ? -7.194 -0.493 4.635 1.00 95.19 87 LEU A O 1
ATOM 750 N N . PHE A 1 88 ? -7.405 1.692 4.174 1.00 93.69 88 PHE A N 1
ATOM 751 C CA . PHE A 1 88 ? -8.310 1.971 5.286 1.00 93.69 88 PHE A CA 1
ATOM 752 C C . PHE A 1 88 ? -9.701 1.385 5.050 1.00 93.69 88 PHE A C 1
ATOM 754 O O . PHE A 1 88 ? -10.317 0.904 5.995 1.00 93.69 88 PHE A O 1
ATOM 761 N N . THR A 1 89 ? -10.181 1.357 3.803 1.00 91.19 89 THR A N 1
ATOM 762 C CA . THR A 1 89 ? -11.438 0.675 3.459 1.00 91.19 89 THR A CA 1
ATOM 763 C C . THR A 1 89 ? -11.367 -0.818 3.778 1.00 91.19 89 THR A C 1
ATOM 765 O O . THR A 1 89 ? -12.305 -1.350 4.364 1.00 91.19 89 THR A O 1
ATOM 768 N N . ILE A 1 90 ? -10.250 -1.483 3.459 1.00 91.94 90 ILE A N 1
ATOM 769 C CA . ILE A 1 90 ? -10.037 -2.893 3.823 1.00 91.94 90 ILE A CA 1
ATOM 770 C C . ILE A 1 90 ? -9.968 -3.051 5.343 1.00 91.94 90 ILE A C 1
ATOM 772 O O . ILE A 1 90 ? -10.698 -3.863 5.902 1.00 91.94 90 ILE A O 1
ATOM 776 N N . LEU A 1 91 ?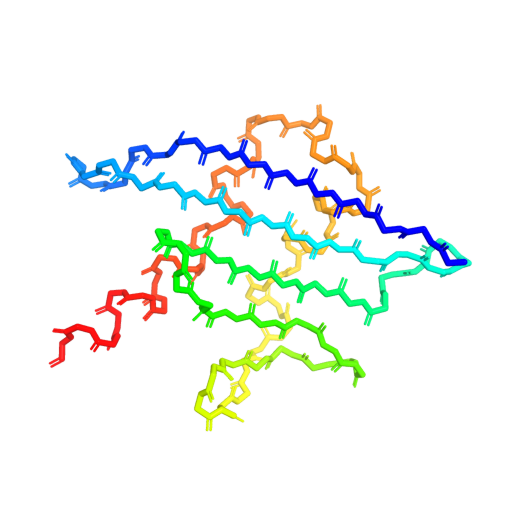 -9.137 -2.245 6.015 1.00 91.56 91 LEU A N 1
ATOM 777 C CA . LEU A 1 91 ? -8.964 -2.308 7.468 1.00 91.56 91 LEU A CA 1
ATOM 778 C C . LEU A 1 91 ? -10.297 -2.190 8.221 1.00 91.56 91 LEU A C 1
ATOM 780 O O . LEU A 1 91 ? -10.529 -2.943 9.161 1.00 91.56 91 LEU A O 1
ATOM 784 N N . LEU A 1 92 ? -11.147 -1.239 7.825 1.00 86.81 92 LEU A N 1
ATOM 785 C CA . LEU A 1 92 ? -12.442 -0.992 8.464 1.00 86.81 92 LEU A CA 1
ATOM 786 C C . LEU A 1 92 ? -13.492 -2.034 8.063 1.00 86.81 92 LEU A C 1
ATOM 788 O O . LEU A 1 92 ? -14.329 -2.394 8.883 1.00 86.81 92 LEU A O 1
ATOM 792 N N . GLY A 1 93 ? -13.432 -2.551 6.833 1.00 80.94 93 GLY A N 1
ATOM 793 C CA . GLY A 1 93 ? -14.297 -3.641 6.382 1.00 80.94 93 GLY A CA 1
ATOM 794 C C . GLY A 1 93 ? -14.071 -4.958 7.131 1.00 80.94 93 GLY A C 1
ATOM 795 O O . GLY A 1 93 ? -14.998 -5.747 7.230 1.00 80.94 93 GLY A O 1
ATOM 796 N N . GLU A 1 94 ? -12.875 -5.189 7.683 1.00 69.56 94 GLU A N 1
ATOM 797 C CA . GLU A 1 94 ? -12.585 -6.336 8.562 1.00 69.56 94 GLU A CA 1
ATOM 798 C C . GLU A 1 94 ? -13.057 -6.145 10.017 1.00 69.56 94 GLU A C 1
ATOM 800 O O . GLU A 1 94 ? -13.031 -7.098 10.792 1.00 69.56 94 GLU A O 1
ATOM 805 N N . GLN A 1 95 ? -13.413 -4.921 10.423 1.00 60.06 95 GLN A N 1
ATOM 806 C CA . GLN A 1 95 ? -13.854 -4.604 11.790 1.00 60.06 95 GLN A CA 1
ATOM 807 C C . GLN A 1 95 ? -15.382 -4.624 11.960 1.00 60.06 95 GLN A C 1
ATOM 809 O O . GLN A 1 95 ? -15.853 -4.520 13.093 1.00 60.06 95 GLN A O 1
ATOM 814 N N . MET A 1 96 ? -16.133 -4.738 10.859 1.00 50.38 96 MET A N 1
ATOM 815 C CA . MET A 1 96 ? -17.594 -4.902 10.830 1.00 50.38 96 MET A CA 1
ATOM 816 C C . MET A 1 96 ? -17.973 -6.374 10.693 1.00 50.38 96 MET A C 1
ATOM 818 O O . MET A 1 96 ? -18.995 -6.756 11.301 1.00 50.38 96 MET A O 1
#

Sequence (96 aa):
MVRENMTQKINWLGTEYQVKITWETEDNDIQFIRCLINNKEIVRYFRGRWTDPSGKRHDKNEFLRLQKSCMDKFKHERYTIQAIAPLFTILLGEQM

Radius of gyration: 12.64 Å; chains: 1; bounding box: 34×30×29 Å

Foldseek 3Di:
DDKDKDWDWDQDPNDIWIKIKIWDDDPLATAKIWIDINNQTQWMDHPNFIAGPVRDTDDVVQQVLVRVCVSVVVPPVVCPCVNCVVSVVSVVVVVD